Protein AF-A0A368GK33-F1 (afdb_monomer_lite)

Organism: Ancylostoma caninum (NCBI:txid29170)

Sequence (92 aa):
MNLSNLSIHCVDLINPWTGVSDCPRYVCQCNNPRYFSWMTERCPKTCNRCNETRVAPPPPPPPPPVVTRSPYASSMFKFLFTTQSAANSVTS

InterPro domains:
  IPR003582 ShKT domain [PF01549] (10-50)
  IPR003582 ShKT domain [PS51670] (10-50)
  IPR003582 ShKT domain [SM00254] (9-51)

Radius of gyration: 31.59 Å; chains: 1; bounding box: 45×78×76 Å

pLDDT: mean 73.66, std 16.9, range [41.31, 94.44]

Structure (mmCIF, N/CA/C/O backbone):
data_AF-A0A368GK33-F1
#
_entry.id   AF-A0A368GK33-F1
#
loop_
_atom_site.group_PDB
_atom_site.id
_atom_site.type_symbol
_atom_site.label_atom_id
_atom_site.label_alt_id
_atom_site.label_comp_id
_atom_site.label_asym_id
_atom_site.label_entity_id
_atom_site.label_seq_id
_atom_site.pdbx_PDB_ins_code
_atom_site.Cartn_x
_atom_site.Cartn_y
_atom_site.Cartn_z
_atom_site.occupancy
_atom_site.B_iso_or_equiv
_atom_site.auth_seq_id
_atom_site.auth_comp_id
_atom_site.auth_asym_id
_atom_site.auth_atom_id
_atom_site.pdbx_PDB_model_num
ATOM 1 N N . MET A 1 1 ? 21.625 -21.267 9.201 1.00 45.22 1 MET A N 1
ATOM 2 C CA . MET A 1 1 ? 20.176 -21.389 8.928 1.00 45.22 1 MET A CA 1
ATOM 3 C C . MET A 1 1 ? 19.849 -20.355 7.867 1.00 45.22 1 MET A C 1
ATOM 5 O O . MET A 1 1 ? 20.191 -19.195 8.050 1.00 45.22 1 MET A O 1
ATOM 9 N N . ASN A 1 2 ? 19.363 -20.819 6.720 1.00 41.31 2 ASN A N 1
ATOM 10 C CA . ASN A 1 2 ? 19.264 -20.092 5.456 1.00 41.31 2 ASN A CA 1
ATOM 11 C C . ASN A 1 2 ? 18.288 -18.901 5.559 1.00 41.31 2 ASN A C 1
ATOM 13 O O . ASN A 1 2 ? 17.139 -19.087 5.950 1.00 41.31 2 ASN A O 1
ATOM 17 N N . LEU A 1 3 ? 18.750 -17.691 5.222 1.00 52.97 3 LEU A N 1
ATOM 18 C CA . LEU A 1 3 ? 17.991 -16.429 5.240 1.00 52.97 3 LEU A CA 1
ATOM 19 C C . LEU A 1 3 ? 17.127 -16.309 3.970 1.00 52.97 3 LEU A C 1
ATOM 21 O O . LEU A 1 3 ? 17.186 -15.338 3.224 1.00 52.97 3 LEU A O 1
ATOM 25 N N . SER A 1 4 ? 16.370 -17.357 3.679 1.00 60.22 4 SER A N 1
ATOM 26 C CA . SER A 1 4 ? 15.526 -17.476 2.500 1.00 60.22 4 SER A CA 1
ATOM 27 C C . SER A 1 4 ? 14.090 -17.619 2.982 1.00 60.22 4 SER A C 1
ATOM 29 O O . SER A 1 4 ? 13.776 -18.625 3.612 1.00 60.22 4 SER A O 1
ATOM 31 N N . ASN A 1 5 ? 13.234 -16.648 2.648 1.00 53.56 5 ASN A N 1
ATOM 32 C CA . ASN A 1 5 ? 11.785 -16.640 2.909 1.00 53.56 5 ASN A CA 1
ATOM 33 C C . ASN A 1 5 ? 11.311 -15.932 4.200 1.00 53.56 5 ASN A C 1
ATOM 35 O O . ASN A 1 5 ? 10.518 -16.470 4.962 1.00 53.56 5 ASN A O 1
ATOM 39 N N . LEU A 1 6 ? 11.725 -14.674 4.40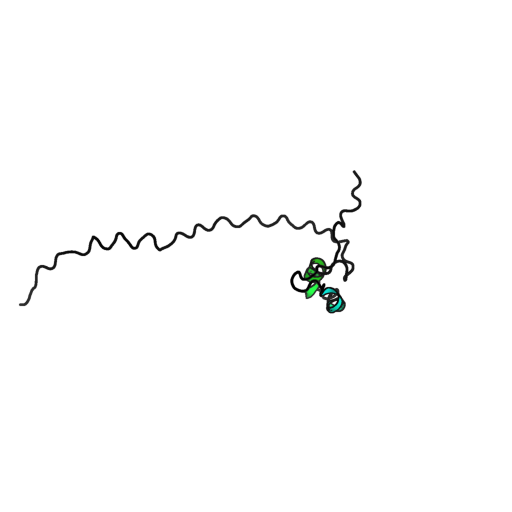6 1.00 55.88 6 LEU A N 1
ATOM 40 C CA . LEU A 1 6 ? 10.949 -13.725 5.225 1.00 55.88 6 LEU A CA 1
ATOM 41 C C . LEU A 1 6 ? 10.156 -12.730 4.358 1.00 55.88 6 LEU A C 1
ATOM 43 O O . LEU A 1 6 ? 9.897 -11.605 4.76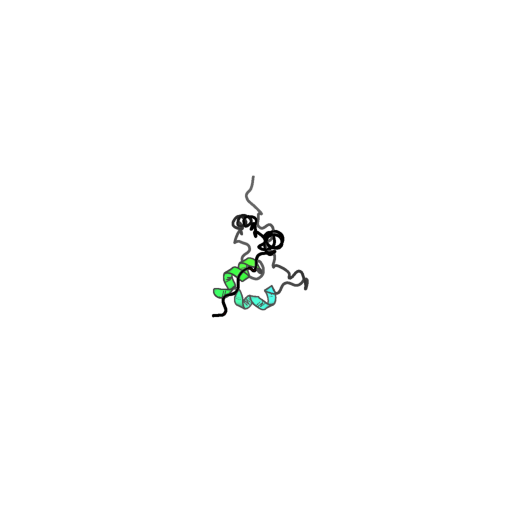7 1.00 55.88 6 LEU A O 1
ATOM 47 N N . SER A 1 7 ? 9.719 -13.145 3.165 1.00 56.09 7 SER A N 1
ATOM 48 C CA . SER A 1 7 ? 8.601 -12.483 2.474 1.00 56.09 7 SER A CA 1
ATOM 49 C C . SER A 1 7 ? 7.285 -13.035 3.035 1.00 56.09 7 SER A C 1
ATOM 51 O O . SER A 1 7 ? 6.415 -13.490 2.301 1.00 56.09 7 SER A O 1
ATOM 53 N N . ILE A 1 8 ? 7.174 -13.104 4.366 1.00 61.12 8 ILE A N 1
ATOM 54 C CA . ILE A 1 8 ? 6.142 -13.929 5.004 1.00 61.12 8 ILE A CA 1
ATOM 55 C C . ILE A 1 8 ? 4.735 -13.378 4.765 1.00 61.12 8 ILE A C 1
ATOM 57 O O . ILE A 1 8 ? 3.802 -14.164 4.750 1.00 61.12 8 ILE A O 1
ATOM 61 N N . HIS A 1 9 ? 4.560 -12.099 4.424 1.00 65.12 9 HIS A N 1
ATOM 62 C CA . HIS A 1 9 ? 3.280 -11.604 3.908 1.00 65.12 9 HIS A CA 1
ATOM 63 C C . HIS A 1 9 ? 3.466 -10.401 2.975 1.00 65.12 9 HIS A C 1
ATOM 65 O O . HIS A 1 9 ? 3.144 -9.272 3.335 1.00 65.12 9 HIS A O 1
ATOM 71 N N . CYS A 1 10 ? 3.946 -10.628 1.745 1.00 80.44 10 CYS A N 1
ATOM 72 C CA . CYS A 1 10 ? 3.730 -9.643 0.681 1.00 80.44 10 CYS A CA 1
ATOM 73 C C . CYS A 1 10 ? 2.365 -9.850 0.016 1.00 80.44 10 CYS A C 1
ATOM 75 O O . CYS A 1 10 ? 2.242 -10.403 -1.080 1.00 80.44 10 CYS A O 1
ATOM 77 N N . VAL A 1 11 ? 1.320 -9.426 0.712 1.00 87.44 11 VAL A N 1
ATOM 78 C CA . VAL A 1 11 ? -0.049 -9.450 0.202 1.00 87.44 11 VAL A CA 1
ATOM 79 C C . VAL A 1 11 ? -0.631 -8.052 0.270 1.00 87.44 11 VAL A C 1
ATOM 81 O O . VAL A 1 11 ? -0.271 -7.264 1.142 1.00 87.44 11 VAL A O 1
ATOM 84 N N . ASP A 1 12 ? -1.518 -7.740 -0.666 1.00 90.31 12 ASP A N 1
ATOM 85 C CA . ASP A 1 12 ? -2.277 -6.500 -0.603 1.00 90.31 12 ASP A CA 1
ATOM 86 C C . ASP A 1 12 ? -3.234 -6.559 0.580 1.00 90.31 12 ASP A C 1
ATOM 88 O O . ASP A 1 12 ? -3.918 -7.564 0.804 1.00 90.31 12 ASP A O 1
ATOM 92 N N . LEU A 1 13 ? -3.272 -5.484 1.356 1.00 90.06 13 LEU A N 1
ATOM 93 C CA . LEU A 1 13 ? -4.089 -5.456 2.545 1.00 90.06 13 LEU A CA 1
ATOM 94 C C . LEU A 1 13 ? -5.559 -5.269 2.158 1.00 90.06 13 LEU A C 1
ATOM 96 O O . LEU A 1 13 ? -5.940 -4.337 1.445 1.00 90.06 13 LEU A O 1
ATOM 100 N N . ILE A 1 14 ? -6.398 -6.138 2.709 1.00 92.38 14 ILE A N 1
ATOM 101 C CA . ILE A 1 14 ? -7.850 -6.062 2.583 1.00 92.38 14 ILE A CA 1
ATOM 102 C C . ILE A 1 14 ? -8.429 -5.117 3.633 1.00 92.38 14 ILE A C 1
ATOM 104 O O . ILE A 1 14 ? -7.882 -4.934 4.727 1.00 92.38 14 ILE A O 1
ATOM 108 N N . ASN A 1 15 ? -9.521 -4.449 3.292 1.00 85.50 15 ASN A N 1
ATOM 109 C CA . ASN A 1 15 ? -10.305 -3.701 4.260 1.00 85.50 15 ASN A CA 1
ATOM 110 C C . ASN A 1 15 ? -11.129 -4.706 5.093 1.00 85.50 15 ASN A C 1
ATOM 112 O O . ASN A 1 15 ? -11.878 -5.485 4.509 1.00 85.50 15 ASN A O 1
ATOM 116 N N . PRO A 1 16 ? -11.005 -4.729 6.433 1.00 88.12 16 PRO A N 1
ATOM 117 C CA . PRO A 1 16 ? -11.692 -5.713 7.272 1.00 88.12 16 PRO A CA 1
ATOM 118 C C . PRO A 1 16 ? -13.216 -5.529 7.313 1.00 88.12 16 PRO A C 1
ATOM 120 O O . PRO A 1 16 ? -13.924 -6.463 7.670 1.00 88.12 16 PRO A O 1
ATOM 123 N N . TRP A 1 17 ? -13.731 -4.353 6.942 1.00 88.38 17 TRP A N 1
ATOM 124 C CA . TRP A 1 17 ? -15.170 -4.082 6.906 1.00 88.38 17 TRP A CA 1
ATOM 125 C C . TRP A 1 17 ? -15.818 -4.505 5.588 1.00 88.38 17 TRP A C 1
ATOM 127 O O . TRP A 1 17 ? -16.979 -4.898 5.584 1.00 88.38 17 TRP A O 1
ATOM 137 N N . THR A 1 18 ? -15.085 -4.432 4.472 1.00 91.12 18 THR A N 1
ATOM 138 C CA . THR A 1 18 ? -15.607 -4.796 3.141 1.00 91.12 18 THR A CA 1
ATOM 139 C C . THR A 1 18 ? -15.095 -6.144 2.637 1.00 91.12 18 THR A C 1
ATOM 141 O O . THR A 1 18 ? -15.670 -6.700 1.708 1.00 91.12 18 THR A O 1
ATOM 144 N N . GLY A 1 19 ? -14.014 -6.672 3.216 1.00 91.00 19 GLY A N 1
ATOM 145 C CA . GLY A 1 19 ? -13.353 -7.905 2.782 1.00 91.00 19 GLY A CA 1
ATOM 146 C C . GLY A 1 19 ? -12.592 -7.788 1.455 1.00 91.00 19 GLY A C 1
ATOM 147 O O . GLY A 1 19 ? -12.094 -8.792 0.954 1.00 91.00 19 GLY A O 1
ATOM 148 N N . VAL A 1 20 ? -12.485 -6.587 0.877 1.00 90.50 20 VAL A N 1
ATOM 149 C CA . VAL A 1 20 ? -11.899 -6.349 -0.453 1.00 90.50 20 VAL A CA 1
ATOM 150 C C . VAL A 1 20 ? -10.642 -5.482 -0.335 1.00 90.50 20 VAL A C 1
ATOM 152 O O . VAL A 1 20 ? -10.534 -4.648 0.567 1.00 90.50 20 VAL A O 1
ATOM 155 N N . SER A 1 21 ? -9.669 -5.680 -1.229 1.00 90.06 21 SER A N 1
ATOM 156 C CA . SER A 1 21 ? -8.510 -4.795 -1.366 1.00 90.06 21 SER A CA 1
ATOM 157 C C . SER A 1 21 ? -8.809 -3.661 -2.347 1.00 90.06 21 SER A C 1
ATOM 159 O O . SER A 1 21 ? -9.220 -3.883 -3.484 1.00 90.06 21 SER A O 1
ATOM 161 N N . ASP A 1 22 ? -8.563 -2.422 -1.927 1.00 90.00 22 ASP A N 1
ATOM 162 C CA . ASP A 1 22 ? -8.752 -1.251 -2.793 1.00 90.00 22 ASP A CA 1
ATOM 163 C C . ASP A 1 22 ? -7.586 -1.045 -3.782 1.00 90.00 22 ASP A C 1
ATOM 165 O O . ASP A 1 22 ? -7.674 -0.239 -4.708 1.00 90.00 22 ASP A O 1
ATOM 169 N N . CYS A 1 23 ? -6.494 -1.794 -3.614 1.00 92.31 23 CYS A N 1
ATOM 170 C CA . CYS A 1 23 ? -5.257 -1.687 -4.388 1.00 92.31 23 CYS A CA 1
ATOM 171 C C . CYS A 1 23 ? -5.424 -1.693 -5.920 1.00 92.31 23 CYS A C 1
ATOM 173 O O . CYS A 1 23 ? -4.790 -0.854 -6.566 1.00 92.31 23 CYS A O 1
ATOM 175 N N . PRO A 1 24 ? -6.309 -2.511 -6.533 1.00 92.19 24 PRO A N 1
ATOM 176 C CA . PRO A 1 24 ? -6.513 -2.496 -7.984 1.00 92.19 24 PRO A CA 1
ATOM 177 C C . PRO A 1 24 ? -6.960 -1.132 -8.527 1.00 92.19 24 PRO A C 1
ATOM 179 O O . PRO A 1 24 ? -6.650 -0.783 -9.663 1.00 92.19 24 PRO A O 1
ATOM 182 N N . ARG A 1 25 ? -7.660 -0.326 -7.715 1.00 91.62 25 ARG A N 1
ATOM 183 C CA . ARG A 1 25 ? -8.118 1.016 -8.110 1.00 91.62 25 ARG A CA 1
ATOM 184 C C . ARG A 1 25 ? -7.013 2.065 -8.055 1.00 91.62 25 ARG A C 1
ATOM 186 O O . ARG A 1 25 ? -7.169 3.135 -8.637 1.00 91.62 25 ARG A O 1
ATOM 193 N N . TYR A 1 26 ? -5.913 1.774 -7.366 1.00 91.62 26 TYR A N 1
ATOM 194 C CA . TYR A 1 26 ? -4.848 2.735 -7.117 1.00 91.62 26 TYR A CA 1
ATOM 195 C C . TYR A 1 26 ? -3.516 2.386 -7.792 1.00 91.62 26 TYR A C 1
ATOM 197 O O . TYR A 1 26 ? -2.519 3.051 -7.533 1.00 91.62 26 TYR A O 1
ATOM 205 N N . VAL A 1 27 ? -3.486 1.428 -8.723 1.00 93.00 27 VAL A N 1
ATOM 206 C CA . VAL A 1 27 ? -2.278 1.047 -9.487 1.00 93.00 27 VAL A CA 1
ATOM 207 C C . VAL A 1 27 ? -1.557 2.264 -10.087 1.00 93.00 27 VAL A C 1
ATOM 209 O O . VAL A 1 27 ? -0.337 2.383 -9.999 1.00 93.00 27 VAL A O 1
ATOM 212 N N . CYS A 1 28 ? -2.301 3.236 -10.621 1.00 93.88 28 CYS A N 1
ATOM 213 C CA . CYS A 1 28 ? -1.726 4.456 -11.201 1.00 93.88 28 CYS A CA 1
ATOM 214 C C . CYS A 1 28 ? -0.952 5.315 -10.184 1.00 93.88 28 CYS A C 1
ATOM 216 O O . CYS A 1 28 ? -0.079 6.092 -10.563 1.00 93.88 28 CYS A O 1
ATOM 218 N N . GLN A 1 29 ? -1.256 5.182 -8.892 1.00 94.44 29 GLN A N 1
ATOM 219 C CA . GLN A 1 29 ? -0.584 5.917 -7.824 1.00 94.44 29 GLN A CA 1
ATOM 220 C C . GLN A 1 29 ? 0.681 5.205 -7.328 1.00 94.44 29 GLN A C 1
ATOM 222 O O . GLN A 1 29 ? 1.420 5.798 -6.545 1.00 94.44 29 GLN A O 1
ATOM 227 N N . CYS A 1 30 ? 0.991 3.988 -7.802 1.00 93.19 30 CYS A N 1
ATOM 228 C CA . CYS A 1 30 ? 2.226 3.291 -7.436 1.00 93.19 30 CYS A CA 1
ATOM 229 C C . CYS A 1 30 ? 3.472 4.142 -7.724 1.00 93.19 30 CYS A C 1
ATOM 231 O O . CYS A 1 30 ? 4.407 4.112 -6.929 1.00 93.19 30 CYS A O 1
ATOM 233 N N . ASN A 1 31 ? 3.476 4.925 -8.808 1.00 92.12 31 ASN A N 1
ATOM 234 C CA . ASN A 1 31 ? 4.604 5.783 -9.194 1.00 92.12 31 ASN A CA 1
ATOM 235 C C . ASN A 1 31 ? 4.515 7.206 -8.629 1.00 92.12 31 ASN A C 1
ATOM 237 O O . ASN A 1 31 ? 5.422 8.009 -8.833 1.00 92.12 31 ASN A O 1
ATOM 241 N N . ASN A 1 32 ? 3.426 7.544 -7.936 1.00 94.06 32 ASN A N 1
ATOM 242 C CA . ASN A 1 32 ? 3.253 8.871 -7.376 1.00 94.06 32 ASN A CA 1
ATOM 243 C C . ASN A 1 32 ? 4.027 8.965 -6.049 1.00 94.06 32 ASN A C 1
ATOM 245 O O . ASN A 1 32 ? 3.679 8.254 -5.102 1.00 94.06 32 ASN A O 1
ATOM 249 N N . PRO A 1 33 ? 5.032 9.853 -5.927 1.00 92.50 33 PRO A N 1
ATOM 250 C CA . PRO A 1 33 ? 5.855 9.952 -4.721 1.00 92.50 33 PRO A CA 1
ATOM 251 C C . PRO A 1 33 ? 5.029 10.287 -3.474 1.00 92.50 33 PRO A C 1
ATOM 253 O O . PRO A 1 33 ? 5.369 9.852 -2.377 1.00 92.50 33 PRO A O 1
ATOM 256 N N . ARG A 1 34 ? 3.897 10.985 -3.635 1.00 94.25 34 ARG A N 1
ATOM 257 C CA . ARG A 1 34 ? 2.985 11.307 -2.530 1.00 94.25 34 ARG A CA 1
ATOM 258 C C . ARG A 1 34 ? 2.324 10.068 -1.923 1.00 94.25 34 ARG A C 1
ATOM 260 O O . ARG A 1 34 ? 2.021 10.066 -0.736 1.00 94.25 34 ARG A O 1
ATOM 267 N N . TYR A 1 35 ? 2.091 9.040 -2.735 1.00 91.38 35 TYR A N 1
ATOM 268 C CA . TYR A 1 35 ? 1.424 7.804 -2.324 1.00 91.38 35 TYR A CA 1
ATOM 269 C C . TYR A 1 35 ? 2.391 6.628 -2.199 1.00 91.38 35 TYR A C 1
ATOM 271 O O . TYR A 1 35 ? 1.957 5.528 -1.881 1.00 91.38 35 TYR A O 1
ATOM 279 N N . PHE A 1 36 ? 3.690 6.843 -2.418 1.00 89.19 36 PHE A N 1
ATOM 280 C CA . PHE A 1 36 ? 4.697 5.786 -2.429 1.00 89.19 36 PHE A CA 1
ATOM 281 C C . PHE A 1 36 ? 4.694 4.976 -1.127 1.00 89.19 36 PHE A C 1
ATOM 283 O O . PHE A 1 36 ? 4.538 3.759 -1.172 1.00 89.19 36 PHE A O 1
ATOM 290 N N . SER A 1 37 ? 4.768 5.646 0.029 1.00 88.75 37 SER A N 1
ATOM 291 C CA . SER A 1 37 ? 4.754 4.993 1.346 1.00 88.75 37 SER A CA 1
ATOM 292 C C . SER A 1 37 ? 3.452 4.236 1.604 1.00 88.75 37 SER A C 1
ATOM 294 O O . SER A 1 37 ? 3.487 3.067 1.982 1.00 88.75 37 SER A O 1
ATOM 296 N N . TRP A 1 38 ? 2.307 4.865 1.322 1.00 90.81 38 TRP A N 1
ATOM 297 C CA . TRP A 1 38 ? 0.988 4.245 1.466 1.00 90.81 38 TRP A CA 1
ATOM 298 C C . TRP A 1 38 ? 0.844 3.007 0.579 1.00 90.81 38 TRP A C 1
ATOM 300 O O . TRP A 1 38 ? 0.300 1.996 1.009 1.00 90.81 38 TRP A O 1
ATOM 310 N N . MET A 1 39 ? 1.376 3.054 -0.643 1.00 91.81 39 MET A N 1
ATOM 311 C CA . MET A 1 39 ? 1.376 1.918 -1.559 1.00 91.81 39 MET A CA 1
ATOM 312 C C . MET A 1 39 ? 2.288 0.797 -1.097 1.00 91.81 39 MET A C 1
ATOM 314 O O . MET A 1 39 ? 1.886 -0.359 -1.169 1.00 91.81 39 MET A O 1
ATOM 318 N N . THR A 1 40 ? 3.480 1.106 -0.587 1.00 88.12 40 THR A N 1
ATOM 319 C CA . THR A 1 40 ? 4.329 0.090 0.037 1.00 88.12 40 THR A CA 1
ATOM 320 C C . THR A 1 40 ? 3.610 -0.529 1.235 1.00 88.12 40 THR A C 1
ATOM 322 O O . THR A 1 40 ? 3.664 -1.737 1.420 1.00 88.12 40 THR A O 1
ATOM 325 N N . GLU A 1 41 ? 2.931 0.272 2.064 1.00 86.69 41 GLU A N 1
ATOM 326 C CA . GLU A 1 41 ? 2.145 -0.150 3.239 1.00 86.69 41 GLU A CA 1
ATOM 327 C C . GLU A 1 41 ? 0.965 -1.045 2.924 1.00 86.69 41 GLU A C 1
ATOM 329 O O . GLU A 1 41 ? 0.852 -2.140 3.475 1.00 86.69 41 GLU A O 1
ATOM 334 N N . ARG A 1 42 ? 0.102 -0.578 2.037 1.00 89.75 42 ARG A N 1
ATOM 335 C CA . ARG A 1 42 ? -1.212 -1.154 1.804 1.00 89.75 42 ARG A CA 1
ATOM 336 C C . ARG A 1 42 ? -1.234 -2.106 0.615 1.00 89.75 42 ARG A C 1
ATOM 338 O O . ARG A 1 42 ? -1.994 -3.068 0.632 1.00 89.75 42 ARG A O 1
ATOM 345 N N . CYS A 1 43 ? -0.418 -1.840 -0.397 1.00 93.25 43 CYS A N 1
ATOM 346 C CA . CYS A 1 43 ? -0.485 -2.484 -1.704 1.00 93.25 43 CYS A CA 1
ATOM 347 C C . CYS A 1 43 ? 0.890 -2.968 -2.210 1.00 93.25 43 CYS A C 1
ATOM 349 O O . CYS A 1 43 ? 1.262 -2.684 -3.358 1.00 93.25 43 CYS A O 1
ATOM 351 N N . PRO A 1 44 ? 1.689 -3.672 -1.380 1.00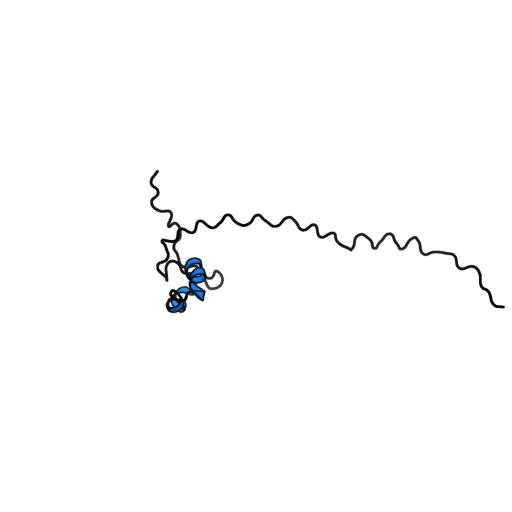 90.12 44 PRO A N 1
ATOM 352 C CA . PRO A 1 44 ? 3.043 -4.051 -1.763 1.00 90.12 44 PRO A CA 1
ATOM 353 C C . PRO A 1 44 ? 3.052 -5.044 -2.927 1.00 90.12 44 PRO A C 1
ATOM 355 O O . PRO A 1 44 ? 3.980 -5.024 -3.728 1.00 90.12 44 PRO A O 1
ATOM 358 N N . LYS A 1 45 ? 2.022 -5.884 -3.075 1.00 89.94 45 LYS A N 1
ATOM 359 C CA . LYS A 1 45 ? 1.954 -6.854 -4.170 1.00 89.94 45 LYS A CA 1
ATOM 360 C C . LYS A 1 45 ? 1.499 -6.182 -5.462 1.00 89.94 45 LYS A C 1
ATOM 362 O O . LYS A 1 45 ? 2.135 -6.374 -6.492 1.00 89.94 45 LYS A O 1
ATOM 367 N N . THR A 1 46 ? 0.462 -5.349 -5.392 1.00 91.94 46 THR A N 1
ATOM 368 C CA . THR A 1 46 ? -0.054 -4.591 -6.544 1.00 91.94 46 THR A CA 1
ATOM 369 C C . THR A 1 46 ? 1.001 -3.660 -7.151 1.00 91.94 46 THR A C 1
ATOM 371 O O . THR A 1 46 ? 1.031 -3.487 -8.366 1.00 91.94 46 THR A O 1
ATOM 374 N N . CYS A 1 47 ? 1.883 -3.079 -6.332 1.00 91.81 47 CYS A N 1
ATOM 375 C CA . CYS A 1 47 ? 2.954 -2.203 -6.811 1.00 91.81 47 CYS A CA 1
ATOM 376 C C . CYS A 1 47 ? 4.324 -2.897 -6.967 1.00 91.81 47 CYS A C 1
ATOM 378 O O . CYS A 1 47 ? 5.323 -2.201 -7.138 1.00 91.81 47 CYS A O 1
ATOM 380 N N . ASN A 1 48 ? 4.400 -4.232 -6.887 1.00 88.94 48 ASN A N 1
ATOM 381 C CA . ASN A 1 48 ? 5.647 -5.011 -6.990 1.00 88.94 48 ASN A CA 1
ATOM 382 C C . ASN A 1 48 ? 6.755 -4.604 -5.986 1.00 88.94 48 ASN A C 1
ATOM 384 O O . ASN A 1 48 ? 7.940 -4.635 -6.304 1.00 88.94 48 ASN A O 1
ATOM 388 N N . ARG A 1 49 ? 6.378 -4.260 -4.751 1.00 85.88 49 ARG A N 1
ATOM 389 C CA . ARG A 1 49 ? 7.259 -3.794 -3.661 1.00 85.88 49 ARG A CA 1
ATOM 390 C C . ARG A 1 49 ? 7.541 -4.839 -2.576 1.00 85.88 49 ARG A C 1
ATOM 392 O O . ARG A 1 49 ? 7.950 -4.513 -1.468 1.00 85.88 49 ARG A O 1
ATOM 399 N N . CYS A 1 50 ? 7.337 -6.118 -2.878 1.00 81.44 50 CYS A N 1
ATOM 400 C CA . CYS A 1 50 ? 7.538 -7.239 -1.947 1.00 81.44 50 CYS A CA 1
ATOM 401 C C . CYS A 1 50 ? 8.978 -7.442 -1.448 1.00 81.44 50 CYS A C 1
ATOM 403 O O . CYS A 1 50 ? 9.216 -8.280 -0.578 1.00 81.44 50 CYS A O 1
ATOM 405 N N . ASN A 1 51 ? 9.930 -6.729 -2.040 1.00 70.69 51 ASN A N 1
ATOM 406 C CA . ASN A 1 51 ? 11.349 -6.736 -1.716 1.00 70.69 51 ASN A CA 1
ATOM 407 C C . ASN A 1 51 ? 11.718 -5.745 -0.601 1.00 70.69 51 ASN A C 1
ATOM 409 O O . ASN A 1 51 ? 12.813 -5.846 -0.050 1.00 70.69 51 ASN A O 1
ATOM 413 N N . GLU A 1 52 ? 10.829 -4.814 -0.244 1.00 62.06 52 GLU A N 1
ATOM 414 C CA . GLU A 1 52 ? 11.011 -3.970 0.932 1.00 62.06 52 GLU A CA 1
ATOM 415 C C . GLU A 1 52 ? 10.631 -4.788 2.168 1.00 62.06 52 GLU A C 1
ATOM 417 O O . GLU A 1 52 ? 9.480 -4.814 2.606 1.00 62.06 52 GLU A O 1
ATOM 422 N N . THR A 1 53 ? 11.613 -5.510 2.714 1.00 55.59 53 THR A N 1
ATOM 423 C CA . THR A 1 53 ? 11.533 -6.109 4.045 1.00 55.59 53 THR A CA 1
ATOM 424 C C . THR A 1 53 ? 11.163 -5.000 5.025 1.00 55.59 53 THR A C 1
ATOM 426 O O . THR A 1 53 ? 12.030 -4.265 5.498 1.00 55.59 53 THR A O 1
ATOM 429 N N . ARG A 1 54 ? 9.873 -4.847 5.338 1.00 60.00 54 ARG A N 1
ATOM 430 C CA . ARG A 1 54 ? 9.457 -4.030 6.471 1.00 60.00 54 ARG A CA 1
ATOM 431 C C . ARG A 1 54 ? 9.891 -4.755 7.733 1.00 60.00 54 ARG A C 1
ATOM 433 O O . ARG A 1 54 ? 9.132 -5.502 8.340 1.00 60.00 54 ARG A O 1
ATOM 440 N N . VAL A 1 55 ? 11.123 -4.491 8.149 1.00 57.88 55 VAL A N 1
ATOM 441 C CA . VAL A 1 55 ? 11.408 -4.422 9.574 1.00 57.88 55 VAL A CA 1
ATOM 442 C C . VAL A 1 55 ? 10.573 -3.243 10.046 1.00 57.88 55 VAL A C 1
ATOM 444 O O . VAL A 1 55 ? 10.958 -2.091 9.856 1.00 57.88 55 VAL A O 1
ATOM 447 N N . ALA A 1 56 ? 9.359 -3.517 10.532 1.00 55.12 56 ALA A N 1
ATOM 448 C CA . ALA A 1 56 ? 8.604 -2.495 11.230 1.00 55.12 56 ALA A CA 1
ATOM 449 C C . ALA A 1 56 ? 9.556 -1.933 12.298 1.00 55.12 56 ALA A C 1
ATOM 451 O O . ALA A 1 56 ? 10.124 -2.734 13.052 1.00 55.12 56 ALA A O 1
ATOM 452 N N . PRO A 1 57 ? 9.808 -0.610 12.342 1.00 61.31 57 PRO A N 1
ATOM 453 C CA . PRO A 1 57 ? 10.504 -0.048 13.486 1.00 61.31 57 PRO A CA 1
ATOM 454 C C . PRO A 1 57 ? 9.768 -0.544 14.736 1.00 61.31 57 PRO A C 1
ATOM 456 O O . PRO A 1 57 ? 8.536 -0.673 14.686 1.00 61.31 57 PRO A O 1
ATOM 459 N N . PRO A 1 58 ? 10.494 -0.916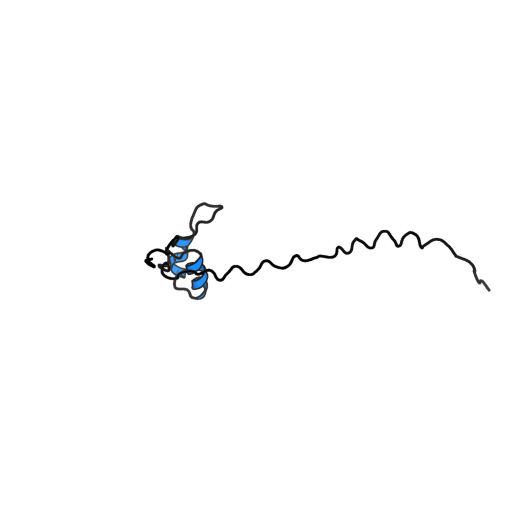 15.808 1.00 68.25 58 PRO A N 1
ATOM 460 C CA . PRO A 1 58 ? 9.860 -1.437 17.010 1.00 68.25 58 PRO A CA 1
ATOM 461 C C . PRO A 1 58 ? 8.705 -0.502 17.381 1.00 68.25 58 PRO A C 1
ATOM 463 O O . PRO A 1 58 ? 8.885 0.719 17.285 1.00 68.25 58 PRO A O 1
ATOM 466 N N . PRO A 1 59 ? 7.516 -1.046 17.707 1.00 74.62 59 PRO A N 1
ATOM 467 C CA . PRO A 1 59 ? 6.366 -0.215 18.021 1.00 74.62 59 PRO A CA 1
ATOM 468 C C . PRO A 1 59 ? 6.806 0.830 19.051 1.00 74.62 59 PRO A C 1
ATOM 470 O O . PRO A 1 59 ? 7.541 0.471 19.980 1.00 74.62 59 PRO A O 1
ATOM 473 N N . PRO A 1 60 ? 6.437 2.113 18.876 1.00 78.38 60 PRO A N 1
ATOM 474 C CA . PRO A 1 60 ? 6.793 3.125 19.853 1.00 78.38 60 PRO A CA 1
ATOM 475 C C . PRO A 1 60 ? 6.339 2.629 21.232 1.00 78.38 60 PRO A C 1
ATOM 477 O O . PRO A 1 60 ? 5.259 2.031 21.329 1.00 78.38 60 PRO A O 1
ATOM 480 N N . PRO A 1 61 ? 7.162 2.804 22.281 1.00 82.50 61 PRO A N 1
ATOM 481 C CA . PRO A 1 61 ? 6.796 2.352 23.612 1.00 82.50 61 PRO A CA 1
ATOM 482 C C . PRO A 1 61 ? 5.416 2.918 23.972 1.00 82.50 61 PRO A C 1
ATOM 484 O O . PRO A 1 61 ? 5.112 4.057 23.595 1.00 82.50 61 PRO A O 1
ATOM 487 N N . PRO A 1 62 ? 4.562 2.134 24.657 1.00 82.56 62 PRO A N 1
ATOM 488 C CA . PRO A 1 62 ? 3.244 2.607 25.050 1.00 82.56 62 PRO A CA 1
ATOM 489 C C . PRO A 1 62 ? 3.392 3.937 25.801 1.00 82.56 62 PRO A C 1
ATOM 491 O O . PRO A 1 62 ? 4.314 4.070 26.615 1.00 82.56 62 PRO A O 1
ATOM 494 N N . PRO A 1 63 ? 2.529 4.935 25.529 1.00 81.38 63 PRO A N 1
ATOM 495 C CA . PRO A 1 63 ? 2.570 6.180 26.276 1.00 81.38 63 PRO A CA 1
ATOM 496 C C . PRO A 1 63 ? 2.430 5.861 27.772 1.00 81.38 63 PRO A C 1
ATOM 498 O O . PRO A 1 63 ? 1.667 4.956 28.130 1.00 81.38 63 PRO A O 1
ATOM 501 N N . PRO A 1 64 ? 3.164 6.563 28.655 1.00 81.94 64 PRO A N 1
ATOM 502 C CA . PRO A 1 64 ? 3.011 6.364 30.087 1.00 81.94 64 PRO A CA 1
ATOM 503 C C . PRO A 1 64 ? 1.540 6.572 30.473 1.00 81.94 64 PRO A C 1
ATOM 505 O O . PRO A 1 64 ? 0.866 7.408 29.859 1.00 81.94 64 PRO A O 1
ATOM 508 N N . PRO A 1 65 ? 1.023 5.839 31.477 1.00 79.81 65 PRO A N 1
ATOM 509 C CA . PRO A 1 65 ? -0.327 6.061 31.965 1.00 79.81 65 PRO A CA 1
ATOM 510 C C . PRO A 1 65 ? -0.454 7.530 32.363 1.00 79.81 65 PRO A C 1
ATOM 512 O O . PRO A 1 65 ? 0.229 8.005 33.274 1.00 79.81 65 PRO A O 1
ATOM 515 N N . VAL A 1 66 ? -1.302 8.268 31.647 1.00 76.12 66 VAL A N 1
ATOM 516 C CA . VAL A 1 66 ? -1.628 9.643 32.011 1.00 76.12 66 VAL A CA 1
ATOM 517 C C . VAL A 1 66 ? -2.394 9.547 33.321 1.00 76.12 66 VAL A C 1
ATOM 519 O O . VAL A 1 66 ? -3.568 9.186 33.346 1.00 76.12 66 VAL A O 1
ATOM 522 N N . VAL A 1 67 ? -1.715 9.838 34.431 1.00 69.81 67 VAL A N 1
ATOM 523 C CA . VAL A 1 67 ? -2.364 10.038 35.725 1.00 69.81 67 VAL A CA 1
ATOM 524 C C . VAL A 1 67 ? -3.102 11.368 35.629 1.00 69.81 67 VAL A C 1
ATOM 526 O O . VAL A 1 67 ? -2.611 12.414 36.056 1.00 69.81 67 VAL A O 1
ATOM 529 N N . THR A 1 68 ? -4.278 11.359 35.003 1.00 67.00 68 THR A N 1
ATOM 530 C CA . THR A 1 68 ? -5.185 12.497 35.056 1.00 67.00 68 THR A CA 1
ATOM 531 C C . THR A 1 68 ? -5.661 12.578 36.499 1.00 67.00 68 THR A C 1
ATOM 533 O O . THR A 1 68 ? -6.576 11.866 36.912 1.00 67.00 68 THR A O 1
ATOM 536 N N . ARG A 1 69 ? -4.991 13.405 37.312 1.00 64.12 69 ARG A N 1
ATOM 537 C CA . ARG A 1 69 ? -5.509 13.800 38.621 1.00 64.12 69 ARG A CA 1
ATOM 538 C C . ARG A 1 69 ? -6.881 14.402 38.365 1.00 64.12 69 ARG A C 1
ATOM 540 O O . ARG A 1 69 ? -6.987 15.497 37.821 1.00 64.12 69 ARG A O 1
ATOM 547 N N . SER A 1 70 ? -7.916 13.647 38.709 1.00 63.62 70 SER A N 1
ATOM 548 C CA . SER A 1 70 ? -9.283 14.130 38.657 1.00 63.62 70 SER A CA 1
ATOM 549 C C . SER A 1 70 ? -9.365 15.419 39.485 1.00 63.62 70 SER A C 1
ATOM 551 O O . SER A 1 70 ? -9.014 15.391 40.669 1.00 63.62 70 SER A O 1
ATOM 553 N N . PRO A 1 71 ? -9.813 16.552 38.916 1.00 64.38 71 PRO A N 1
ATOM 554 C CA . PRO A 1 71 ? -10.003 17.786 39.678 1.00 64.38 71 PRO A CA 1
ATOM 555 C C . PRO A 1 71 ? -11.152 17.673 40.701 1.00 64.38 71 PRO A C 1
ATOM 557 O O . PRO A 1 71 ? -11.352 18.572 41.513 1.00 64.38 71 PRO A O 1
ATOM 560 N N . TYR A 1 72 ? -11.893 16.557 40.703 1.00 60.38 72 TYR A N 1
ATOM 561 C CA . TYR A 1 72 ? -13.099 16.355 41.507 1.00 60.38 72 TYR A CA 1
ATOM 562 C C . TYR A 1 72 ? -12.873 15.838 42.937 1.00 60.38 72 TYR A C 1
ATOM 564 O O . TYR A 1 72 ? -13.842 15.639 43.663 1.00 60.38 72 TYR A O 1
ATOM 572 N N . ALA A 1 73 ? -11.630 15.660 43.397 1.00 56.88 73 ALA A N 1
ATOM 573 C CA . ALA A 1 73 ? -11.365 15.211 44.772 1.00 56.88 73 ALA A CA 1
ATOM 574 C C . ALA A 1 73 ? -11.311 16.349 45.819 1.00 56.88 73 ALA A C 1
ATOM 576 O O . ALA A 1 73 ? -11.046 16.091 46.989 1.00 56.88 73 ALA A O 1
ATOM 577 N N . SER A 1 74 ? -11.562 17.609 45.440 1.00 56.66 74 SER A N 1
ATOM 578 C CA . SER A 1 74 ? -11.484 18.761 46.364 1.00 56.66 74 SER A CA 1
ATOM 579 C C . SER A 1 74 ? -12.840 19.357 46.767 1.00 56.66 74 SER A C 1
ATOM 581 O O . SER A 1 74 ? -12.872 20.323 47.528 1.00 56.66 74 SER A O 1
ATOM 583 N N . SER A 1 75 ? -13.963 18.798 46.300 1.00 59.00 75 SER A N 1
ATOM 584 C CA . SER A 1 75 ? -15.286 19.434 46.429 1.00 59.00 75 SER A CA 1
ATOM 585 C C . SER A 1 75 ? -16.180 18.892 47.553 1.00 59.00 75 SER A C 1
ATOM 587 O O . SER A 1 75 ? -17.394 19.032 47.465 1.00 59.00 75 SER A O 1
ATOM 589 N N . MET A 1 76 ? -15.614 18.295 48.609 1.00 58.19 76 MET A N 1
ATOM 590 C CA . MET A 1 76 ? -16.398 17.863 49.785 1.00 58.19 76 MET A CA 1
ATOM 591 C C . MET A 1 76 ? -15.854 18.352 51.138 1.00 58.19 76 MET A C 1
ATOM 593 O O . MET A 1 76 ? -16.525 18.180 52.14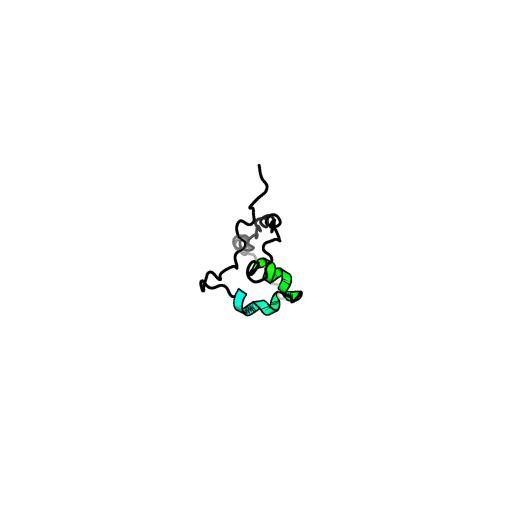6 1.00 58.19 76 MET A O 1
ATOM 597 N N . PHE A 1 77 ? -14.695 19.028 51.187 1.00 55.44 77 PHE A N 1
ATOM 598 C CA . PHE A 1 77 ? -14.107 19.503 52.457 1.00 55.44 77 PHE A CA 1
ATOM 599 C C . PHE A 1 77 ? -14.225 21.017 52.711 1.00 55.44 77 PHE A C 1
ATOM 601 O O . PHE A 1 77 ? -13.753 21.507 53.732 1.00 55.44 77 PHE A O 1
ATOM 608 N N . LYS A 1 78 ? -14.860 21.782 51.809 1.00 52.72 78 LYS A N 1
ATOM 609 C CA . LYS A 1 78 ? -15.057 23.238 51.977 1.00 52.72 78 LYS A CA 1
ATOM 610 C C . LYS A 1 78 ? -16.434 23.646 52.512 1.00 52.72 78 LYS A C 1
ATOM 612 O O . LYS A 1 78 ? -16.616 24.813 52.829 1.00 52.72 78 LYS A O 1
ATOM 617 N N . PHE A 1 79 ? -17.374 22.714 52.680 1.00 51.81 79 PHE A N 1
ATOM 618 C CA . PHE A 1 79 ? -18.729 23.028 53.163 1.00 51.81 79 PHE A CA 1
ATOM 619 C C . PHE A 1 79 ? -18.909 22.953 54.690 1.00 51.81 79 PHE A C 1
ATOM 621 O O . PHE A 1 79 ? -20.002 23.213 55.175 1.00 51.81 79 PHE A O 1
ATOM 628 N N . LEU A 1 80 ? -17.850 22.669 55.460 1.00 51.91 80 LEU A N 1
ATOM 629 C CA . LEU A 1 80 ? -17.889 22.690 56.934 1.00 51.91 80 LEU A CA 1
ATOM 630 C C . LEU A 1 80 ? -17.234 23.936 57.566 1.00 51.91 80 LEU A C 1
ATOM 632 O O . LEU A 1 80 ? -17.172 24.023 58.786 1.00 51.91 80 LEU A O 1
ATOM 636 N N . PHE A 1 81 ? -16.779 24.920 56.775 1.00 50.00 81 PHE A N 1
ATOM 637 C CA . PHE A 1 81 ? -16.155 26.154 57.295 1.00 50.00 81 PHE A CA 1
ATOM 638 C C . PHE A 1 81 ? -16.978 27.436 57.064 1.00 50.00 81 PHE A C 1
ATOM 640 O O . PHE A 1 81 ? -16.478 28.531 57.304 1.00 50.00 81 PHE A O 1
ATOM 647 N N . THR A 1 82 ? -18.235 27.346 56.611 1.00 51.22 82 THR A N 1
ATOM 648 C CA . THR A 1 82 ? -19.096 28.528 56.380 1.00 51.22 82 THR A CA 1
ATOM 649 C C . THR A 1 82 ? -20.313 28.542 57.301 1.00 51.22 82 THR A C 1
ATOM 651 O O . THR A 1 82 ? -21.454 28.606 56.855 1.00 51.22 82 THR A O 1
ATOM 654 N N . THR A 1 83 ? -20.070 28.533 58.612 1.00 51.03 83 THR A N 1
ATOM 655 C CA . THR A 1 83 ? -21.084 28.916 59.606 1.00 51.03 83 THR A CA 1
ATOM 656 C C . THR A 1 83 ? -20.485 29.821 60.683 1.00 51.03 83 THR A C 1
ATOM 658 O O . THR A 1 83 ? -19.625 29.381 61.437 1.00 51.03 83 THR A O 1
ATOM 661 N N . GLN A 1 84 ? -21.028 31.048 60.745 1.00 50.84 84 GLN A N 1
ATOM 662 C CA . GLN A 1 84 ? -20.929 32.088 61.788 1.00 50.84 84 GLN A CA 1
ATOM 663 C C . GLN A 1 84 ? -19.539 32.729 62.001 1.00 50.84 84 GLN A C 1
ATOM 665 O O . GLN A 1 84 ? -18.573 32.061 62.323 1.00 50.84 84 GLN A O 1
ATOM 670 N N . SER A 1 85 ? -19.369 34.047 61.858 1.00 52.06 85 SER A N 1
ATOM 671 C CA . SER A 1 85 ? -20.122 35.069 62.596 1.00 52.06 85 SER A CA 1
ATOM 672 C C . SER A 1 85 ? -20.357 36.367 61.810 1.00 52.06 85 SER A C 1
ATOM 674 O O . SER A 1 85 ? -19.417 37.079 61.462 1.00 52.06 85 SER A O 1
ATOM 676 N N . ALA A 1 86 ? -21.631 36.720 61.631 1.00 55.12 86 ALA A N 1
ATOM 677 C CA . ALA A 1 86 ? -22.060 38.107 61.507 1.00 55.12 86 ALA A CA 1
ATOM 678 C C . ALA A 1 86 ? -22.221 38.685 62.925 1.00 55.12 86 ALA A C 1
ATOM 680 O O . ALA A 1 86 ? -23.035 38.176 63.690 1.00 55.12 86 ALA A O 1
ATOM 681 N N . ALA A 1 87 ? -21.414 39.692 63.259 1.00 56.47 87 ALA A N 1
ATOM 682 C CA . ALA A 1 87 ? -21.563 40.669 64.348 1.00 56.47 87 ALA A CA 1
ATOM 683 C C . ALA A 1 87 ? -20.363 41.633 64.170 1.00 56.47 87 ALA A C 1
ATOM 685 O O . ALA A 1 87 ? -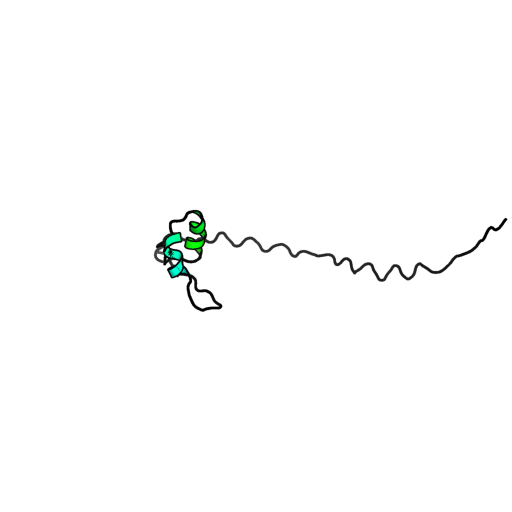19.228 41.183 64.221 1.00 56.47 87 ALA A O 1
ATOM 686 N N . ASN A 1 88 ? -20.473 42.922 63.850 1.00 55.81 88 ASN A N 1
ATOM 687 C CA . ASN A 1 88 ? -21.445 43.908 64.288 1.00 55.81 88 ASN A CA 1
ATOM 688 C C . ASN A 1 88 ? -21.608 45.028 63.247 1.00 55.81 88 ASN A C 1
ATOM 690 O O . ASN A 1 88 ? -20.648 45.479 62.625 1.00 55.81 88 ASN A O 1
ATOM 694 N N . SER A 1 89 ? -22.855 45.461 63.110 1.00 51.44 89 SER A N 1
ATOM 695 C CA . SER A 1 89 ? -23.353 46.626 62.390 1.00 51.44 89 SER A CA 1
ATOM 696 C C . SER A 1 89 ? -22.742 47.938 62.896 1.00 51.44 89 SER A C 1
ATOM 698 O O . SER A 1 89 ? -22.630 48.126 64.104 1.00 51.44 89 SER A O 1
ATOM 700 N N . VAL A 1 90 ? -22.469 48.890 61.998 1.00 60.81 90 VAL A N 1
ATOM 701 C CA . VAL A 1 90 ? -22.414 50.319 62.345 1.00 60.81 90 VAL A CA 1
ATOM 702 C C . VAL A 1 90 ? -23.272 51.095 61.352 1.00 60.81 90 VAL A C 1
ATOM 704 O O . VAL A 1 90 ? -22.882 51.346 60.216 1.00 60.81 90 VAL A O 1
ATOM 707 N N . THR A 1 91 ? -24.466 51.452 61.812 1.00 47.47 91 THR A N 1
ATOM 708 C CA . THR A 1 91 ? -25.148 52.697 61.460 1.00 47.47 91 THR A CA 1
ATOM 709 C C . THR A 1 91 ? -24.890 53.689 62.587 1.00 47.47 91 THR A C 1
ATOM 711 O O . THR A 1 91 ? -25.487 53.551 63.658 1.00 47.47 91 THR A O 1
ATOM 714 N N . SER A 1 92 ? -23.992 54.643 62.351 1.00 42.12 92 SER A N 1
ATOM 715 C CA . SER A 1 92 ? -24.116 56.100 62.577 1.00 42.12 92 SER A CA 1
ATOM 716 C C . SER A 1 92 ? -22.747 56.742 62.403 1.00 42.12 92 SER A C 1
ATOM 718 O O . SER A 1 92 ? -21.805 56.284 63.084 1.00 42.12 92 SER A O 1
#

Secondary structure (DSSP, 8-state):
-------TT--PPPPTTTS---GGGGGGGTT-TTTHHHHHHH-TTTTT-TTS---PPPPPPPPP------GGGGSSSSTTS-----------

Foldseek 3Di:
DDPPDPLVDPDAAADPVVRHHPLVVCLVCCPPPVCVVVCVVHPCPSSVNSVPPPPPDPPPPPDPPPPPPPPPPPPPPPPVPPDDDDDDDDDD